Protein AF-A0A427UPW1-F1 (afdb_monomer_lite)

Radius of gyration: 18.11 Å; chains: 1; bounding box: 63×24×49 Å

pLDDT: mean 88.41, std 12.78, range [40.38, 98.31]

Foldseek 3Di:
DDPPPPDDDDVVCVAPLNPQDDDPPDALVNLQVLLVVLVVVLVVLVVVLQVCADVSPRRNDPPVVSVVSVSSSVSSVSSSVRSVCRNPVPPPD

Sequence (93 aa):
MSNQIKKTYNPSLGYTSAFFAPHAEANHLNAQDVAYELVASAKDISIATFQCFDGGNKLVIKAEIVANLIAEIQTKLEMIERILPLAFESEEA

Organism: Acinetobacter johnsonii (NCBI:txid40214)

Structure (mmCIF, N/CA/C/O backbone):
data_AF-A0A427UPW1-F1
#
_entry.id   AF-A0A427UPW1-F1
#
loop_
_atom_site.group_PDB
_atom_site.id
_atom_site.type_symbol
_atom_site.label_atom_id
_atom_site.label_alt_id
_atom_site.label_comp_id
_atom_site.label_asym_id
_atom_site.label_entity_id
_atom_site.label_seq_id
_atom_site.pdbx_PDB_ins_code
_atom_site.Cartn_x
_atom_site.Cartn_y
_atom_site.Cartn_z
_atom_site.occupancy
_atom_site.B_iso_or_equiv
_atom_site.auth_seq_id
_atom_site.auth_comp_id
_atom_site.auth_asym_id
_atom_site.auth_atom_id
_atom_site.pdbx_PDB_model_num
ATOM 1 N N . MET A 1 1 ? 39.872 9.811 8.046 1.00 45.38 1 MET A N 1
ATOM 2 C CA . MET 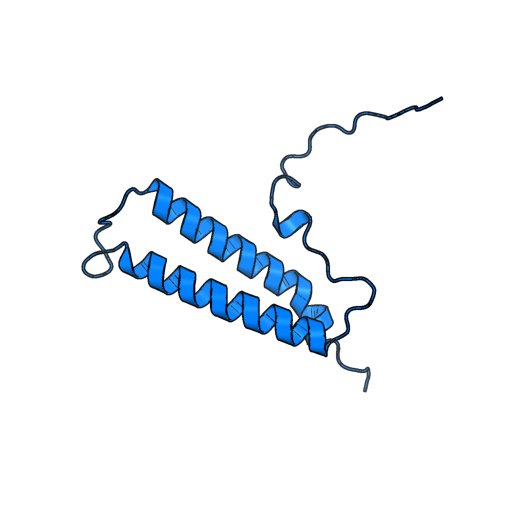A 1 1 ? 39.038 10.936 8.522 1.00 45.38 1 MET A CA 1
ATOM 3 C C . MET A 1 1 ? 37.618 10.694 8.052 1.00 45.38 1 MET A C 1
ATOM 5 O O . MET A 1 1 ? 37.390 10.744 6.854 1.00 45.38 1 MET A O 1
ATOM 9 N N . SER A 1 2 ? 36.689 10.375 8.953 1.00 49.22 2 SER A N 1
ATOM 10 C CA . SER A 1 2 ? 35.268 10.321 8.600 1.00 49.22 2 SER A CA 1
ATOM 11 C C . SER A 1 2 ? 34.609 11.580 9.148 1.00 49.22 2 SER A C 1
ATOM 13 O O . SER A 1 2 ? 34.213 11.625 10.309 1.00 49.22 2 SER A O 1
ATOM 15 N N . ASN A 1 3 ? 34.543 12.628 8.324 1.00 53.41 3 ASN A N 1
ATOM 16 C CA . ASN A 1 3 ? 33.643 13.752 8.569 1.00 53.41 3 ASN A CA 1
ATOM 17 C C . ASN A 1 3 ? 32.228 13.286 8.216 1.00 53.41 3 ASN A C 1
ATOM 19 O O . ASN A 1 3 ? 31.664 13.677 7.196 1.00 53.41 3 ASN A O 1
ATOM 23 N N . GLN A 1 4 ? 31.652 12.414 9.044 1.00 61.09 4 GLN A N 1
ATOM 24 C CA . GLN A 1 4 ? 30.209 12.225 9.030 1.00 61.09 4 GLN A CA 1
ATOM 25 C C . GLN A 1 4 ? 29.593 13.490 9.618 1.00 61.09 4 GLN A C 1
ATOM 27 O O . GLN A 1 4 ? 29.396 13.611 10.826 1.00 61.09 4 GLN A O 1
ATOM 32 N N . ILE A 1 5 ? 29.316 14.457 8.744 1.00 70.75 5 ILE A N 1
ATOM 33 C CA . ILE A 1 5 ? 28.382 15.536 9.043 1.00 70.75 5 ILE A CA 1
ATOM 34 C C . ILE A 1 5 ? 27.073 14.837 9.408 1.00 70.75 5 ILE A C 1
ATOM 36 O O . ILE A 1 5 ? 26.404 14.268 8.542 1.00 70.75 5 IL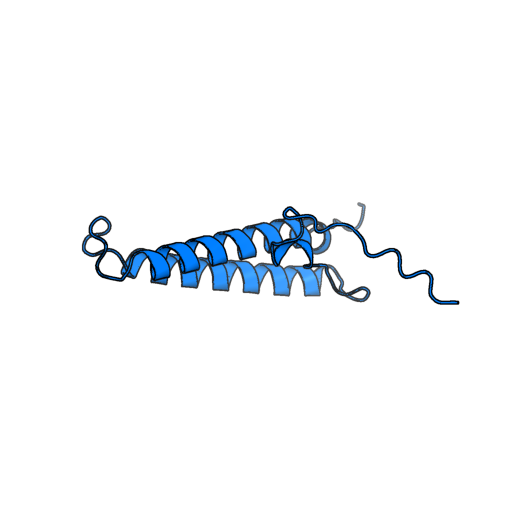E A O 1
ATOM 40 N N . LYS A 1 6 ? 26.735 14.810 10.701 1.00 77.56 6 LYS A N 1
ATOM 41 C CA . LYS A 1 6 ? 25.428 14.336 11.152 1.00 77.56 6 LYS A CA 1
ATOM 42 C C . LYS A 1 6 ? 24.398 15.281 10.545 1.00 77.56 6 LYS A C 1
ATOM 44 O O . LYS A 1 6 ? 24.284 16.425 10.976 1.00 77.56 6 LYS A O 1
ATOM 49 N N . LYS A 1 7 ? 23.716 14.825 9.492 1.00 82.56 7 LYS A N 1
ATOM 50 C CA . LYS A 1 7 ? 22.617 15.572 8.878 1.00 82.56 7 LYS A CA 1
ATOM 51 C C . LYS A 1 7 ? 21.556 15.829 9.951 1.00 82.56 7 LYS A C 1
ATOM 53 O O . LYS A 1 7 ? 21.249 14.933 10.737 1.00 82.56 7 LYS A O 1
ATOM 58 N N . THR A 1 8 ? 21.017 17.044 9.989 1.00 90.25 8 THR A N 1
ATOM 59 C CA . THR A 1 8 ? 19.903 17.391 10.878 1.00 90.25 8 THR A CA 1
ATOM 60 C C . THR A 1 8 ? 18.697 16.509 10.560 1.00 90.25 8 THR A C 1
ATOM 62 O O . THR A 1 8 ? 18.433 16.225 9.390 1.00 90.25 8 THR A O 1
ATOM 65 N N . TYR A 1 9 ? 17.973 16.071 11.593 1.00 87.12 9 TYR A N 1
ATOM 66 C CA . TYR A 1 9 ? 16.727 15.327 11.420 1.00 87.12 9 TYR A CA 1
ATOM 67 C C . TYR A 1 9 ? 15.738 16.136 10.573 1.00 87.12 9 TYR A C 1
ATOM 69 O O . TYR A 1 9 ? 15.476 17.301 10.875 1.00 87.12 9 TYR A O 1
ATOM 77 N N . ASN A 1 10 ? 15.195 15.511 9.527 1.00 86.62 10 ASN A N 1
ATOM 78 C CA . ASN A 1 10 ? 14.139 16.084 8.705 1.00 86.62 10 ASN A CA 1
ATOM 79 C C . ASN A 1 10 ? 12.852 15.253 8.877 1.00 86.62 10 ASN A C 1
ATOM 81 O O . ASN A 1 10 ? 12.776 14.158 8.315 1.00 86.62 10 ASN A O 1
ATOM 85 N N . PRO A 1 11 ? 11.837 15.764 9.599 1.00 82.81 11 PRO A N 1
ATOM 86 C CA . PRO A 1 11 ? 10.563 15.074 9.790 1.00 82.81 11 PRO A CA 1
ATOM 87 C C . PRO A 1 11 ? 9.834 14.735 8.484 1.00 82.81 11 PRO A C 1
ATOM 89 O O . PRO A 1 11 ? 9.082 13.767 8.453 1.00 82.81 11 PRO A O 1
ATOM 92 N N . SER A 1 12 ? 10.070 15.477 7.393 1.00 80.00 12 SER A N 1
ATOM 93 C CA . SER A 1 12 ? 9.443 15.184 6.096 1.00 80.00 12 SER A CA 1
ATOM 94 C C . SER A 1 12 ? 9.950 13.882 5.465 1.00 80.00 12 SER A C 1
ATOM 96 O O . SER A 1 12 ? 9.335 13.374 4.535 1.00 80.00 12 SER A O 1
ATOM 98 N N . LEU A 1 13 ? 11.071 13.344 5.960 1.00 82.31 13 LEU A N 1
ATOM 99 C CA . LEU A 1 13 ? 11.603 12.030 5.598 1.00 82.31 13 LEU A CA 1
ATOM 100 C C . LEU A 1 13 ? 11.195 10.951 6.613 1.00 82.31 13 LEU A C 1
ATOM 102 O O . LEU A 1 13 ? 11.768 9.873 6.605 1.00 82.31 13 LEU A O 1
ATOM 106 N N . GLY A 1 14 ? 10.256 11.227 7.522 1.00 81.44 14 GLY A N 1
ATOM 107 C CA . GLY A 1 14 ? 9.798 10.261 8.525 1.00 81.44 14 GLY A CA 1
ATOM 108 C C . GLY A 1 14 ? 8.826 9.205 7.990 1.00 81.44 14 GLY A C 1
ATOM 109 O O . GLY A 1 14 ? 8.534 8.245 8.696 1.00 81.44 14 GLY A O 1
ATOM 110 N N . TYR A 1 15 ? 8.325 9.372 6.764 1.00 83.56 15 TYR A N 1
ATOM 111 C CA . TYR A 1 15 ? 7.342 8.476 6.158 1.00 83.56 15 TYR A CA 1
ATOM 112 C C . TYR A 1 15 ? 8.022 7.352 5.379 1.00 83.56 15 TYR A C 1
ATOM 114 O O . TYR A 1 15 ? 8.979 7.582 4.642 1.00 83.56 15 TYR A O 1
ATOM 122 N N . THR A 1 16 ? 7.509 6.130 5.503 1.00 85.75 16 THR A N 1
ATOM 123 C CA . THR A 1 16 ? 8.002 4.948 4.775 1.00 85.75 16 THR A CA 1
ATOM 124 C C . THR A 1 16 ? 7.957 5.145 3.266 1.00 85.75 16 THR A C 1
ATOM 126 O O . THR A 1 16 ? 8.913 4.784 2.579 1.00 85.75 16 THR A O 1
ATOM 129 N N . SER A 1 17 ? 6.909 5.797 2.754 1.00 86.50 17 SER A N 1
ATOM 130 C CA . SER A 1 17 ? 6.793 6.156 1.340 1.00 86.50 17 SER A CA 1
ATOM 131 C C . SER A 1 17 ? 7.995 6.966 0.853 1.00 86.50 17 SER A C 1
ATOM 133 O O . SER A 1 17 ? 8.425 6.751 -0.273 1.00 86.50 17 SER A O 1
ATOM 135 N N . ALA A 1 18 ? 8.620 7.804 1.698 1.00 87.69 18 ALA A N 1
ATOM 136 C CA . ALA A 1 18 ? 9.794 8.606 1.347 1.00 87.69 18 ALA A CA 1
ATOM 137 C C . ALA A 1 18 ? 10.992 7.766 0.881 1.00 87.69 18 ALA A C 1
ATOM 139 O O . ALA A 1 18 ? 11.754 8.231 0.032 1.00 87.69 18 ALA A O 1
ATOM 140 N N . PHE A 1 19 ? 11.110 6.534 1.377 1.00 89.25 19 PHE A N 1
ATOM 141 C CA . PHE A 1 19 ? 12.177 5.589 1.043 1.00 89.25 19 PHE A CA 1
ATOM 142 C C . PHE A 1 19 ? 11.755 4.525 0.029 1.00 89.25 19 PHE A C 1
ATOM 144 O O . PHE A 1 19 ? 12.559 3.661 -0.316 1.00 89.25 19 PHE A O 1
ATOM 151 N N . PHE A 1 20 ? 10.518 4.57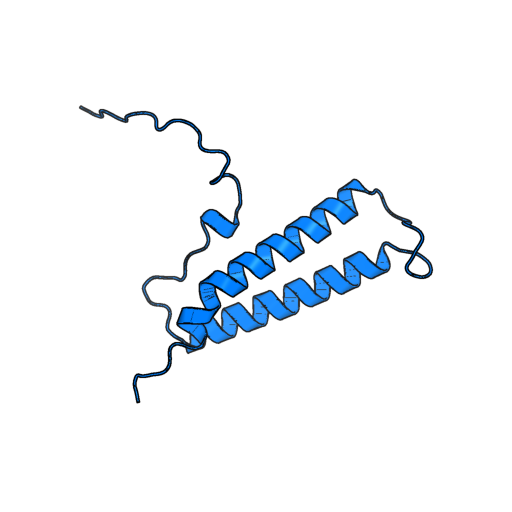8 -0.463 1.00 91.62 20 PHE A N 1
ATOM 152 C CA . PHE A 1 20 ? 10.079 3.712 -1.541 1.00 91.62 20 PHE A CA 1
ATOM 153 C C . PHE A 1 20 ? 10.632 4.216 -2.876 1.00 91.62 20 PHE A C 1
ATOM 155 O O . PHE A 1 20 ? 10.360 5.351 -3.286 1.00 91.62 20 PHE A O 1
ATOM 162 N N . ALA A 1 21 ? 11.404 3.356 -3.535 1.00 91.38 21 ALA A N 1
ATOM 163 C CA . ALA A 1 21 ? 11.936 3.550 -4.874 1.00 91.38 21 ALA A CA 1
ATOM 164 C C . ALA A 1 21 ? 11.900 2.208 -5.626 1.00 91.38 21 ALA A C 1
ATOM 166 O O . ALA A 1 21 ? 12.144 1.168 -5.003 1.00 91.38 21 ALA A O 1
ATOM 167 N N . PRO A 1 22 ? 11.616 2.206 -6.940 1.00 89.25 22 PRO A N 1
ATOM 168 C CA . PRO A 1 22 ? 11.723 1.000 -7.753 1.00 89.25 22 PRO A CA 1
ATOM 169 C C . PRO A 1 22 ? 13.152 0.442 -7.725 1.00 89.25 22 PRO A C 1
ATOM 171 O O . PRO A 1 22 ? 14.124 1.188 -7.577 1.00 89.25 22 PRO A O 1
ATOM 174 N N . HIS A 1 23 ? 13.290 -0.874 -7.885 1.00 93.19 23 HIS A N 1
ATOM 175 C CA . HIS A 1 23 ? 14.607 -1.487 -8.043 1.00 93.19 23 HIS A CA 1
ATOM 176 C C . HIS A 1 23 ? 15.272 -0.988 -9.336 1.00 93.19 23 HIS A C 1
ATOM 178 O O . HIS A 1 23 ? 14.590 -0.797 -10.338 1.00 93.19 23 HIS A O 1
ATOM 184 N N . ALA A 1 24 ? 16.598 -0.826 -9.339 1.00 92.81 24 ALA A N 1
ATOM 185 C CA . ALA A 1 24 ? 17.329 -0.274 -10.487 1.00 92.81 24 ALA A CA 1
ATOM 186 C C . ALA A 1 24 ? 17.192 -1.108 -11.778 1.00 92.81 24 ALA A C 1
ATOM 188 O O . ALA A 1 24 ? 17.358 -0.582 -12.871 1.00 92.81 24 ALA A O 1
ATOM 189 N N . GLU A 1 25 ? 16.894 -2.400 -11.641 1.00 93.62 25 GLU A N 1
ATOM 190 C CA . GLU A 1 25 ? 16.683 -3.341 -12.754 1.00 93.62 25 GLU A CA 1
ATOM 191 C C . GLU A 1 25 ? 15.195 -3.602 -13.057 1.00 93.62 25 GLU A C 1
ATOM 193 O O . GLU A 1 25 ? 14.881 -4.437 -13.901 1.00 93.62 25 GLU A O 1
ATOM 198 N N . ALA A 1 26 ? 14.269 -2.945 -12.347 1.00 93.62 26 ALA A N 1
ATOM 199 C CA . ALA A 1 26 ? 12.840 -3.128 -12.579 1.00 93.62 26 ALA A CA 1
ATOM 200 C C . ALA A 1 26 ? 12.420 -2.496 -13.911 1.00 93.62 26 ALA A C 1
ATOM 202 O O . ALA A 1 26 ? 12.822 -1.379 -14.232 1.00 93.62 26 ALA A O 1
ATOM 203 N N . ASN A 1 27 ? 11.564 -3.194 -14.654 1.00 94.06 27 ASN A N 1
ATOM 204 C CA . ASN A 1 27 ? 10.927 -2.674 -15.861 1.00 94.06 27 ASN A CA 1
ATOM 205 C C . ASN A 1 27 ? 9.437 -2.367 -15.627 1.00 94.06 27 ASN A C 1
ATOM 207 O O . ASN A 1 27 ? 8.902 -2.577 -14.532 1.00 94.06 27 ASN A O 1
ATOM 211 N N . HIS A 1 28 ? 8.757 -1.899 -16.676 1.00 95.19 28 HIS A N 1
ATOM 212 C CA . HIS A 1 28 ? 7.343 -1.539 -16.605 1.00 95.19 28 HIS A CA 1
ATOM 213 C C . HIS A 1 28 ? 6.436 -2.710 -16.184 1.00 95.19 28 HIS A C 1
ATOM 215 O O . HIS A 1 28 ? 5.476 -2.490 -15.452 1.00 95.19 28 HIS A O 1
ATOM 221 N N . LEU A 1 29 ? 6.750 -3.959 -16.561 1.00 96.00 29 LEU A N 1
ATOM 222 C CA . LEU A 1 29 ? 5.977 -5.138 -16.144 1.00 96.00 29 LEU A CA 1
ATOM 223 C C . LEU A 1 29 ? 6.106 -5.371 -14.638 1.00 96.00 29 LEU A C 1
ATOM 225 O O . LEU A 1 29 ? 5.103 -5.541 -13.952 1.00 96.00 29 LEU A O 1
ATOM 229 N N . ASN A 1 30 ? 7.325 -5.291 -14.096 1.00 95.94 30 ASN A N 1
ATOM 230 C CA . ASN A 1 30 ? 7.529 -5.398 -12.649 1.00 95.94 30 ASN A CA 1
ATOM 231 C C . ASN A 1 30 ? 6.794 -4.280 -11.899 1.00 95.94 30 ASN A C 1
ATOM 233 O O . ASN A 1 30 ? 6.211 -4.510 -10.842 1.00 95.94 30 ASN A O 1
ATOM 237 N N . ALA A 1 31 ? 6.822 -3.065 -12.443 1.00 95.75 31 ALA A N 1
ATOM 238 C CA . ALA A 1 31 ? 6.126 -1.922 -11.874 1.00 95.75 31 ALA A CA 1
ATOM 239 C C . ALA A 1 31 ? 4.597 -2.088 -11.911 1.00 95.75 31 ALA A C 1
ATOM 241 O O . ALA A 1 31 ? 3.934 -1.728 -10.939 1.00 95.75 31 ALA A O 1
ATOM 242 N N . GLN A 1 32 ? 4.042 -2.676 -12.975 1.00 96.50 32 GLN A N 1
ATOM 243 C CA . GLN A 1 32 ? 2.621 -3.025 -13.072 1.00 96.50 32 GLN A CA 1
ATOM 244 C C . GLN A 1 32 ? 2.219 -4.084 -12.041 1.00 96.50 32 GLN A C 1
ATOM 246 O O . GLN A 1 32 ? 1.212 -3.894 -11.359 1.00 96.50 32 GLN A O 1
ATOM 251 N N . ASP A 1 33 ? 3.020 -5.139 -11.867 1.00 97.38 33 ASP A N 1
ATOM 252 C CA . ASP A 1 33 ? 2.781 -6.166 -10.844 1.00 97.38 33 ASP A CA 1
ATOM 253 C C . ASP A 1 33 ? 2.781 -5.549 -9.437 1.00 97.38 33 ASP A C 1
ATOM 255 O O . ASP A 1 33 ? 1.865 -5.764 -8.643 1.00 97.38 33 ASP A O 1
ATOM 259 N N . VAL A 1 34 ? 3.772 -4.703 -9.136 1.00 96.62 34 VAL A N 1
ATOM 260 C CA . VAL A 1 34 ? 3.850 -3.999 -7.848 1.00 96.62 34 VAL A CA 1
ATOM 261 C C . VAL A 1 34 ? 2.665 -3.048 -7.657 1.00 96.62 34 VAL A C 1
ATOM 263 O O . VAL A 1 34 ? 2.087 -3.005 -6.572 1.00 96.62 34 VAL A O 1
ATOM 266 N N . ALA A 1 35 ? 2.272 -2.295 -8.688 1.00 96.44 35 ALA A N 1
ATOM 267 C C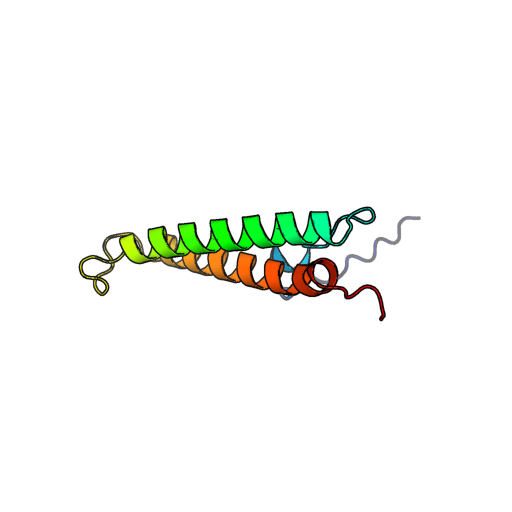A . ALA A 1 35 ? 1.114 -1.407 -8.623 1.00 96.44 35 ALA A CA 1
ATOM 268 C C . ALA A 1 35 ? -0.182 -2.189 -8.360 1.00 96.44 35 ALA A C 1
ATOM 270 O O . ALA A 1 35 ? -0.992 -1.771 -7.530 1.00 96.44 35 ALA A O 1
ATOM 271 N N . TYR A 1 36 ? -0.356 -3.337 -9.020 1.00 97.62 36 TYR A N 1
ATOM 272 C CA . TYR A 1 36 ? -1.488 -4.232 -8.802 1.00 97.62 36 TYR A CA 1
ATOM 273 C C . TYR A 1 36 ? -1.552 -4.712 -7.347 1.00 97.62 36 TYR A C 1
ATOM 275 O O . TYR A 1 36 ? -2.586 -4.550 -6.696 1.00 97.62 36 TYR A O 1
ATOM 283 N N . GLU A 1 37 ? -0.442 -5.221 -6.812 1.00 98.00 37 GLU A N 1
ATOM 284 C CA . GLU A 1 37 ? -0.359 -5.703 -5.428 1.00 98.00 37 GLU A CA 1
ATOM 285 C C . GLU A 1 37 ? -0.634 -4.588 -4.407 1.00 98.00 37 GLU A C 1
ATOM 287 O O . GLU A 1 37 ? -1.369 -4.784 -3.435 1.00 98.00 37 GLU A O 1
ATOM 292 N N . LEU A 1 38 ? -0.107 -3.380 -4.639 1.00 97.56 38 LEU A N 1
ATOM 293 C CA . LEU A 1 38 ? -0.369 -2.230 -3.773 1.00 97.56 38 LEU A CA 1
ATOM 294 C C . LEU A 1 38 ? -1.851 -1.835 -3.779 1.00 97.56 38 LEU A C 1
ATOM 296 O O . LEU A 1 38 ? -2.407 -1.570 -2.711 1.00 97.56 38 LEU A O 1
ATOM 300 N N . VAL A 1 39 ? -2.504 -1.824 -4.948 1.00 98.00 39 VAL A N 1
ATOM 301 C CA . VAL A 1 39 ? -3.941 -1.523 -5.068 1.00 98.00 39 VAL A CA 1
ATOM 302 C C . VAL A 1 39 ? -4.782 -2.603 -4.393 1.00 98.00 39 VAL A C 1
ATOM 304 O O . VAL A 1 39 ? -5.697 -2.275 -3.635 1.00 98.00 39 VAL A O 1
ATOM 307 N N . ALA A 1 40 ? -4.474 -3.879 -4.633 1.00 98.31 40 ALA A N 1
ATOM 308 C CA . ALA A 1 40 ? -5.171 -5.001 -4.011 1.00 98.31 40 ALA A CA 1
ATOM 309 C C . ALA A 1 40 ? -5.075 -4.922 -2.480 1.00 98.31 40 ALA A C 1
ATOM 311 O O . ALA A 1 40 ? -6.091 -4.940 -1.786 1.00 98.31 40 ALA A O 1
ATOM 312 N N . SER A 1 41 ? -3.869 -4.701 -1.956 1.00 97.88 41 SER A N 1
ATOM 313 C CA . SER A 1 41 ? -3.646 -4.563 -0.520 1.00 97.88 41 SER A CA 1
ATOM 314 C C . SER A 1 41 ? -4.336 -3.325 0.073 1.00 97.88 41 SER A C 1
ATOM 316 O O . SER A 1 41 ? -4.978 -3.420 1.119 1.00 97.88 41 SER A O 1
ATOM 318 N N . ALA A 1 42 ? -4.277 -2.166 -0.594 1.00 97.94 42 ALA A N 1
ATOM 319 C CA . ALA A 1 42 ? -4.969 -0.955 -0.142 1.00 97.94 42 ALA A CA 1
ATOM 320 C C . ALA A 1 42 ? -6.497 -1.144 -0.101 1.00 97.94 42 ALA A C 1
ATOM 322 O O . ALA A 1 42 ? -7.162 -0.684 0.834 1.00 97.94 42 ALA A O 1
ATOM 323 N N . LYS A 1 43 ? -7.058 -1.864 -1.081 1.00 98.06 43 LYS A N 1
ATOM 324 C CA . LYS A 1 43 ? -8.475 -2.239 -1.108 1.00 98.06 43 LYS A CA 1
ATOM 325 C C . LYS A 1 43 ? -8.833 -3.134 0.078 1.00 98.06 43 LYS A C 1
ATOM 327 O O . LYS A 1 43 ? -9.823 -2.859 0.755 1.00 98.06 43 LYS A O 1
ATOM 332 N N . ASP A 1 44 ? -8.040 -4.162 0.356 1.00 98.06 44 ASP A N 1
ATOM 333 C CA . ASP A 1 44 ? -8.303 -5.0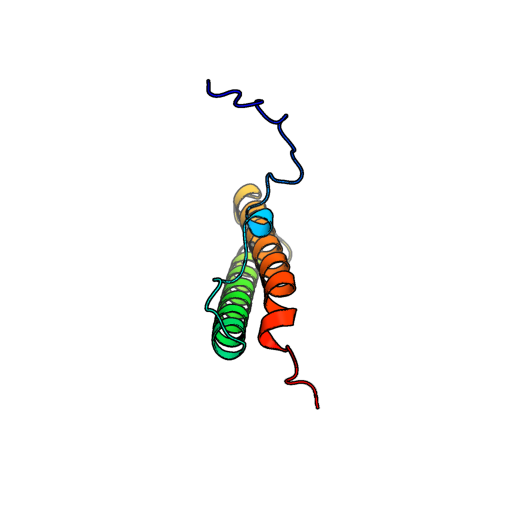86 1.463 1.00 98.06 44 ASP A CA 1
ATOM 334 C C . ASP A 1 44 ? -8.264 -4.368 2.818 1.00 98.06 44 ASP A C 1
ATOM 336 O O . ASP A 1 44 ? -9.161 -4.541 3.647 1.00 98.06 44 ASP A O 1
ATOM 340 N N . ILE A 1 45 ? -7.291 -3.473 3.016 1.00 97.00 45 ILE A N 1
ATOM 341 C CA . ILE A 1 45 ? -7.214 -2.641 4.224 1.00 97.00 45 ILE A CA 1
ATOM 342 C C . ILE A 1 45 ? -8.409 -1.687 4.306 1.00 97.00 45 ILE A C 1
ATOM 344 O O . ILE A 1 45 ? -8.950 -1.484 5.392 1.00 97.00 45 ILE A O 1
ATOM 348 N N . SER A 1 46 ? -8.877 -1.136 3.183 1.00 95.94 46 SER A N 1
ATOM 349 C CA . SER A 1 46 ? -10.075 -0.286 3.156 1.00 95.94 46 SER A CA 1
ATOM 350 C C . SER A 1 46 ? -11.327 -1.056 3.585 1.00 95.94 46 SER A C 1
ATOM 352 O O . SER A 1 46 ? -12.132 -0.540 4.360 1.00 95.94 46 SER A O 1
ATOM 354 N N . ILE A 1 47 ? -11.469 -2.314 3.154 1.00 95.06 47 ILE A N 1
ATOM 355 C CA . ILE A 1 47 ? -12.565 -3.194 3.583 1.00 95.06 47 ILE A CA 1
ATOM 356 C C . ILE A 1 47 ? -12.462 -3.481 5.085 1.00 95.06 47 ILE A C 1
ATOM 358 O O . ILE A 1 47 ? -13.451 -3.326 5.803 1.00 95.06 47 ILE A O 1
ATOM 362 N N . ALA A 1 48 ? -11.276 -3.842 5.578 1.00 93.81 48 ALA A N 1
ATOM 363 C CA . ALA A 1 48 ? -11.053 -4.083 7.004 1.00 93.81 48 ALA A CA 1
ATOM 364 C C . ALA A 1 48 ? -11.330 -2.825 7.849 1.00 93.81 48 ALA A C 1
ATOM 366 O O . ALA A 1 48 ? -11.947 -2.895 8.912 1.00 93.81 48 ALA A O 1
ATOM 367 N N . THR A 1 49 ? -10.937 -1.655 7.344 1.00 94.00 49 THR A N 1
ATOM 368 C CA . THR A 1 49 ? -11.208 -0.354 7.966 1.00 94.00 49 THR A CA 1
ATOM 369 C C . THR A 1 49 ? -12.708 -0.098 8.038 1.00 94.00 49 THR A C 1
ATOM 371 O O . THR A 1 49 ? -13.210 0.266 9.096 1.00 94.00 49 THR A O 1
ATOM 374 N N . PHE A 1 50 ? -13.446 -0.346 6.953 1.00 91.88 50 PHE A N 1
ATOM 375 C CA . PHE A 1 50 ? -14.901 -0.206 6.927 1.00 91.88 50 PHE A CA 1
ATOM 376 C C . PHE A 1 50 ? -15.593 -1.145 7.925 1.00 91.88 50 PHE A C 1
ATOM 378 O O . PHE A 1 50 ? -16.499 -0.726 8.638 1.00 91.88 50 PHE A O 1
ATOM 385 N N . GLN A 1 51 ? -15.119 -2.386 8.053 1.00 91.69 51 GLN A N 1
ATOM 386 C CA . GLN A 1 51 ? -15.635 -3.357 9.026 1.00 91.69 51 GLN A CA 1
ATOM 387 C C . GLN A 1 51 ? -15.384 -2.962 10.489 1.00 91.69 51 GLN A C 1
ATOM 389 O O . GLN A 1 51 ? -16.033 -3.498 11.385 1.00 91.69 51 GLN A O 1
ATOM 394 N N . CYS A 1 52 ? -14.494 -2.001 10.757 1.00 92.19 52 CYS A N 1
ATOM 395 C CA . CYS A 1 52 ? -14.341 -1.427 12.095 1.00 92.19 52 CYS A CA 1
ATOM 396 C C . CYS A 1 52 ? -15.518 -0.515 12.495 1.00 92.19 52 CYS A C 1
ATOM 398 O O . CYS A 1 52 ? -15.559 -0.063 13.644 1.00 92.19 52 CYS A O 1
ATOM 400 N N . PHE A 1 53 ? -16.460 -0.239 11.583 1.00 92.50 53 PHE A N 1
ATOM 401 C CA . PHE A 1 53 ? -17.657 0.561 11.823 1.00 92.50 53 PHE A CA 1
ATOM 402 C C . PHE A 1 53 ? -18.923 -0.299 11.735 1.00 92.50 53 PHE A C 1
ATOM 404 O O . PHE A 1 53 ? -19.300 -0.783 10.669 1.00 92.50 53 PHE A O 1
ATOM 411 N N . ASP A 1 54 ? -19.634 -0.434 12.850 1.00 90.06 54 ASP A N 1
ATOM 412 C CA . ASP A 1 54 ? -20.974 -1.015 12.879 1.00 90.06 54 ASP A CA 1
ATOM 413 C C . ASP A 1 54 ? -21.973 -0.070 12.201 1.00 90.06 54 ASP A C 1
ATOM 415 O O . ASP A 1 54 ? -21.935 1.151 12.398 1.00 90.06 54 ASP A O 1
ATOM 419 N N . GLY A 1 55 ? -22.810 -0.626 11.324 1.00 83.62 55 GLY A N 1
ATOM 420 C CA . GLY A 1 55 ? -23.720 0.140 10.468 1.00 83.62 55 GLY A CA 1
ATOM 421 C C . GLY A 1 55 ? -23.040 1.193 9.577 1.00 83.62 55 GLY A C 1
ATOM 422 O O . GLY A 1 55 ? -23.722 2.081 9.069 1.00 83.62 55 GLY A O 1
ATOM 423 N N . GLY A 1 56 ? -21.711 1.138 9.411 1.00 78.38 56 GLY A N 1
ATOM 424 C CA . GLY A 1 56 ? -20.928 2.105 8.636 1.00 78.38 56 GLY A CA 1
ATOM 425 C C . GLY A 1 56 ? -20.723 3.475 9.297 1.00 78.38 56 GLY A C 1
ATOM 426 O O . GLY A 1 56 ? -20.144 4.358 8.672 1.00 78.38 56 GLY A O 1
ATOM 427 N N . ASN A 1 57 ? -21.179 3.686 10.538 1.00 83.12 57 ASN A N 1
ATOM 428 C CA . ASN A 1 57 ? -21.075 4.990 11.209 1.00 83.12 57 ASN A CA 1
ATOM 429 C C . ASN A 1 57 ? -20.648 4.928 12.683 1.00 83.12 57 ASN A C 1
ATOM 431 O O . ASN A 1 57 ? -20.261 5.955 13.244 1.00 83.12 57 ASN A O 1
ATOM 435 N N . LYS A 1 58 ? -20.679 3.752 13.319 1.00 90.62 58 LYS A N 1
ATOM 436 C CA . LYS A 1 58 ? -20.308 3.591 14.723 1.00 90.62 58 LYS A CA 1
ATOM 437 C C . LYS A 1 58 ? -19.018 2.800 14.842 1.00 90.62 58 LYS A C 1
ATOM 439 O O . LYS A 1 58 ? -19.001 1.596 14.627 1.00 90.62 58 LYS A O 1
ATOM 444 N N . LEU A 1 59 ? -17.942 3.465 15.244 1.00 90.81 59 LEU A N 1
ATOM 445 C CA . LEU A 1 59 ? -16.673 2.799 15.510 1.00 90.81 59 LEU A CA 1
ATOM 446 C C . LEU A 1 59 ? -16.837 1.745 16.627 1.00 90.81 59 LEU A C 1
ATOM 448 O O . LEU A 1 59 ? -17.266 2.080 17.733 1.00 90.81 59 LEU A O 1
ATOM 452 N N . VAL A 1 60 ? -16.484 0.488 16.341 1.00 92.25 60 VAL A N 1
ATOM 453 C CA . VAL A 1 60 ? -16.584 -0.644 17.290 1.00 92.25 60 VAL A CA 1
ATOM 454 C C . VAL A 1 60 ? -15.236 -1.184 17.775 1.00 92.25 60 VAL A C 1
ATOM 456 O O . VAL A 1 60 ? -15.196 -2.046 18.649 1.00 92.25 60 VAL A O 1
ATOM 459 N N . ILE A 1 61 ? -14.128 -0.650 17.259 1.00 91.56 61 ILE A N 1
ATOM 460 C CA . ILE A 1 61 ? -12.750 -0.992 17.647 1.00 91.56 61 ILE A CA 1
ATOM 461 C C . ILE A 1 61 ? -12.044 0.256 18.210 1.00 91.56 61 ILE A C 1
ATOM 463 O O . ILE A 1 61 ? -12.541 1.375 18.102 1.00 91.56 61 ILE A O 1
ATOM 467 N N . LYS A 1 62 ? -10.876 0.096 18.843 1.00 93.06 62 LYS A N 1
ATOM 468 C CA . LYS A 1 62 ? -10.052 1.228 19.302 1.00 93.06 62 LYS A CA 1
ATOM 469 C C . LYS A 1 62 ? -9.710 2.164 18.134 1.00 93.06 62 LYS A C 1
ATOM 471 O O . LYS A 1 62 ? -9.189 1.712 17.118 1.00 93.06 62 LYS A O 1
ATOM 476 N N . ALA A 1 63 ? -9.922 3.467 18.325 1.00 90.94 63 ALA A N 1
ATOM 477 C CA . ALA A 1 63 ? -9.686 4.487 17.298 1.00 90.94 63 ALA A CA 1
ATOM 478 C C . ALA A 1 63 ? -8.247 4.498 16.758 1.00 90.94 63 ALA A C 1
ATOM 480 O O . ALA A 1 63 ? -8.046 4.708 15.569 1.00 90.94 63 ALA A O 1
ATOM 481 N N . GLU A 1 64 ? -7.260 4.208 17.607 1.00 93.62 64 GLU A N 1
ATOM 482 C CA . GLU A 1 64 ? -5.848 4.116 17.214 1.00 93.62 64 GLU A CA 1
ATOM 483 C C . GLU A 1 64 ? -5.597 3.037 16.149 1.00 93.62 64 GLU A C 1
ATOM 485 O O . GLU A 1 64 ? -4.817 3.250 15.226 1.00 93.62 64 GLU A O 1
ATOM 490 N N . ILE A 1 65 ? -6.302 1.902 16.222 1.00 92.12 65 ILE A N 1
ATOM 491 C CA . ILE A 1 65 ? -6.176 0.835 15.221 1.00 92.12 65 ILE A CA 1
ATOM 492 C C . ILE A 1 65 ? -6.678 1.343 13.870 1.00 92.12 65 ILE A C 1
ATOM 494 O O . ILE A 1 65 ? -5.996 1.186 12.864 1.00 92.12 65 ILE A O 1
ATOM 498 N N . VAL A 1 66 ? -7.836 2.004 13.851 1.00 93.06 66 VAL A N 1
ATOM 499 C CA . VAL A 1 66 ? -8.408 2.565 12.619 1.00 93.06 66 VAL A CA 1
ATOM 500 C C . VAL A 1 66 ? -7.528 3.676 12.049 1.00 93.06 66 VAL A C 1
ATOM 502 O O . VAL A 1 66 ? -7.309 3.707 10.843 1.00 93.06 66 VAL A O 1
ATOM 505 N N . ALA A 1 67 ? -6.964 4.539 12.896 1.00 93.12 67 ALA A N 1
ATOM 506 C CA . ALA A 1 67 ? -6.011 5.558 12.463 1.00 93.12 67 ALA A CA 1
ATOM 507 C C . ALA A 1 67 ? -4.773 4.937 11.792 1.00 93.12 67 ALA A C 1
ATOM 509 O O . ALA A 1 67 ? -4.356 5.407 10.735 1.00 93.12 67 ALA A O 1
ATOM 510 N N . ASN A 1 68 ? -4.236 3.846 12.349 1.00 93.69 68 ASN A N 1
ATOM 511 C CA . ASN A 1 68 ? -3.111 3.123 11.753 1.00 93.69 68 ASN A CA 1
ATOM 512 C C . ASN A 1 68 ? -3.481 2.474 10.411 1.00 93.69 68 ASN A C 1
ATOM 514 O O . ASN A 1 68 ? -2.691 2.534 9.474 1.00 93.69 68 ASN A O 1
ATOM 518 N N . LEU A 1 69 ? -4.682 1.898 10.282 1.00 95.31 69 LEU A N 1
ATOM 519 C CA . LEU A 1 69 ? -5.152 1.337 9.008 1.00 95.31 69 LEU A CA 1
ATOM 520 C C . LEU A 1 69 ? -5.305 2.423 7.931 1.00 95.31 69 LEU A C 1
ATOM 522 O O . LEU A 1 69 ? -4.897 2.218 6.791 1.00 95.31 69 LEU A O 1
ATOM 526 N N . ILE A 1 70 ? -5.831 3.598 8.293 1.00 94.56 70 ILE A N 1
ATOM 527 C CA . ILE A 1 70 ? -5.936 4.748 7.382 1.00 94.56 70 ILE A CA 1
ATOM 528 C C . ILE A 1 70 ? -4.545 5.237 6.957 1.00 94.56 70 ILE A C 1
ATOM 530 O O . ILE A 1 70 ? -4.322 5.486 5.773 1.00 94.56 70 ILE A O 1
ATOM 534 N N . ALA A 1 71 ? -3.598 5.337 7.895 1.00 94.31 71 ALA A N 1
ATOM 535 C CA . ALA A 1 71 ? -2.220 5.725 7.591 1.00 94.31 71 ALA A CA 1
ATOM 536 C C . ALA A 1 71 ? -1.525 4.721 6.652 1.00 94.31 71 ALA A C 1
ATOM 538 O O . ALA A 1 71 ? -0.773 5.118 5.759 1.00 94.31 71 ALA A O 1
ATOM 539 N N . GLU A 1 72 ? -1.808 3.426 6.805 1.00 95.50 72 GLU A N 1
ATOM 540 C CA . GLU A 1 72 ? -1.302 2.385 5.908 1.00 95.50 72 GLU A CA 1
ATOM 541 C C . GLU A 1 72 ? -1.908 2.507 4.499 1.00 95.50 72 GLU A C 1
ATOM 543 O O . GLU A 1 72 ? -1.174 2.426 3.515 1.00 95.50 72 GLU A O 1
ATOM 548 N N . ILE A 1 73 ? -3.218 2.775 4.379 1.00 96.94 73 ILE A N 1
ATOM 549 C CA . ILE A 1 73 ? -3.858 3.060 3.080 1.00 96.94 73 ILE A CA 1
ATOM 550 C C . ILE A 1 73 ? -3.170 4.250 2.409 1.00 96.94 73 ILE A C 1
ATOM 552 O O . ILE A 1 73 ? -2.765 4.141 1.253 1.00 96.94 73 ILE A O 1
ATOM 556 N N . GLN A 1 74 ? -2.992 5.362 3.132 1.00 95.56 74 GLN A N 1
ATOM 557 C CA . GLN A 1 74 ? -2.320 6.551 2.604 1.00 95.56 74 GLN A CA 1
ATOM 558 C C . GLN A 1 74 ? -0.905 6.221 2.113 1.00 95.56 74 GLN A C 1
ATOM 560 O O . GLN A 1 74 ? -0.551 6.564 0.989 1.00 95.56 74 GLN A O 1
ATOM 565 N N . THR A 1 75 ? -0.122 5.498 2.917 1.00 95.25 75 THR A N 1
ATOM 566 C CA . THR A 1 75 ? 1.247 5.100 2.556 1.00 95.25 75 THR A CA 1
ATOM 567 C C . THR A 1 75 ? 1.268 4.298 1.255 1.00 95.25 75 THR A C 1
ATOM 569 O O . THR A 1 75 ? 2.098 4.554 0.383 1.00 95.25 75 THR A O 1
ATOM 572 N N . LYS A 1 76 ? 0.335 3.352 1.081 1.00 96.50 76 LYS A N 1
ATOM 573 C CA . LYS A 1 76 ? 0.244 2.562 -0.155 1.00 96.50 76 LYS A CA 1
ATOM 574 C C . LYS A 1 76 ? -0.159 3.407 -1.358 1.00 96.50 76 LYS A C 1
ATOM 576 O O . LYS A 1 76 ? 0.413 3.211 -2.425 1.00 96.50 76 LYS A O 1
ATOM 581 N N . LEU A 1 77 ? -1.081 4.358 -1.199 1.00 96.75 77 LEU A N 1
ATOM 582 C CA . LEU A 1 77 ? -1.452 5.293 -2.269 1.00 96.75 77 LEU A CA 1
ATOM 583 C C . LEU A 1 77 ? -0.259 6.155 -2.708 1.00 96.75 77 LEU A C 1
ATOM 585 O O . LEU A 1 77 ? -0.019 6.298 -3.904 1.00 96.75 77 LEU A O 1
ATOM 589 N N . GLU A 1 78 ? 0.544 6.643 -1.762 1.00 95.38 78 GLU A N 1
ATOM 590 C CA . GLU A 1 78 ? 1.772 7.395 -2.059 1.00 95.38 78 GLU A CA 1
ATOM 591 C C . GLU A 1 78 ? 2.827 6.528 -2.773 1.00 95.38 78 GLU A C 1
ATOM 593 O O . GLU A 1 78 ? 3.527 6.995 -3.672 1.00 95.38 78 GLU A O 1
ATOM 598 N N . MET A 1 79 ? 2.950 5.248 -2.405 1.00 96.00 79 MET A N 1
ATOM 599 C CA . MET A 1 79 ? 3.824 4.299 -3.109 1.00 96.00 79 MET A CA 1
ATOM 600 C C . MET A 1 79 ? 3.322 4.006 -4.529 1.00 96.00 79 MET A C 1
ATOM 602 O O . MET A 1 79 ? 4.135 3.919 -5.450 1.00 96.00 79 MET A O 1
ATOM 606 N N . ILE A 1 80 ? 2.001 3.898 -4.720 1.00 96.12 80 ILE A N 1
ATOM 607 C CA . ILE A 1 80 ? 1.378 3.752 -6.042 1.00 96.12 80 ILE A CA 1
ATOM 608 C C . ILE A 1 80 ? 1.735 4.959 -6.912 1.00 96.12 80 ILE A C 1
ATOM 610 O O . ILE A 1 80 ? 2.289 4.776 -7.991 1.00 96.12 80 ILE A O 1
ATOM 614 N N . GLU A 1 81 ? 1.521 6.188 -6.433 1.00 94.38 81 GLU A N 1
ATOM 615 C CA . GLU A 1 81 ? 1.885 7.403 -7.181 1.00 94.38 81 GLU A CA 1
ATOM 616 C C . GLU A 1 81 ? 3.347 7.407 -7.642 1.00 94.38 81 GLU A C 1
ATOM 618 O O . GLU A 1 81 ? 3.644 7.855 -8.748 1.00 94.38 81 GLU A O 1
ATOM 623 N N . ARG A 1 82 ? 4.263 6.861 -6.835 1.00 92.69 82 ARG A N 1
ATOM 624 C CA . ARG A 1 82 ? 5.687 6.774 -7.188 1.00 92.69 82 ARG A CA 1
ATOM 625 C C . ARG A 1 82 ? 6.015 5.713 -8.234 1.00 92.69 82 ARG A C 1
ATOM 627 O O . ARG A 1 82 ? 6.966 5.913 -8.984 1.00 92.69 82 ARG A O 1
ATOM 634 N N . ILE A 1 83 ? 5.297 4.588 -8.266 1.00 94.50 83 ILE A N 1
ATOM 635 C CA . ILE A 1 83 ? 5.570 3.493 -9.216 1.00 94.50 83 ILE A CA 1
ATOM 636 C C . ILE A 1 83 ? 4.812 3.666 -10.539 1.00 94.50 83 ILE A C 1
ATOM 638 O O . ILE A 1 83 ? 5.257 3.149 -11.561 1.00 94.50 83 ILE A O 1
ATOM 642 N N . LEU A 1 84 ? 3.701 4.416 -10.538 1.00 94.00 84 LEU A N 1
ATOM 643 C CA . LEU A 1 84 ? 2.856 4.638 -11.717 1.00 94.00 84 LEU A CA 1
ATOM 644 C C . LEU A 1 84 ? 3.628 5.132 -12.954 1.00 94.00 84 LEU A C 1
ATOM 646 O O . LEU A 1 84 ? 3.379 4.577 -14.024 1.00 94.00 84 LEU A O 1
ATOM 650 N N . PRO A 1 85 ? 4.570 6.096 -12.858 1.00 93.44 85 PRO A N 1
ATOM 651 C CA . PRO A 1 85 ? 5.349 6.522 -14.017 1.00 93.44 85 PRO A CA 1
ATOM 652 C C . PRO A 1 85 ? 6.123 5.378 -14.671 1.00 93.44 85 PRO A C 1
ATOM 654 O O . PRO A 1 85 ? 6.068 5.252 -15.881 1.00 93.44 85 PRO A O 1
ATOM 657 N N . LEU A 1 86 ? 6.760 4.496 -13.892 1.00 93.81 86 LEU A N 1
ATOM 658 C CA . LEU A 1 86 ? 7.478 3.337 -14.435 1.00 93.81 86 LEU A CA 1
ATOM 659 C C . LEU A 1 86 ? 6.512 2.270 -14.979 1.00 93.81 86 LEU A C 1
ATOM 661 O O . LEU A 1 86 ? 6.806 1.613 -15.970 1.00 93.81 86 LEU A O 1
ATOM 665 N N . ALA A 1 87 ? 5.350 2.089 -14.346 1.00 94.12 87 ALA A N 1
ATOM 666 C CA . ALA A 1 87 ? 4.350 1.099 -14.758 1.00 94.12 87 ALA A CA 1
ATOM 667 C C . ALA A 1 87 ? 3.677 1.436 -16.099 1.00 94.12 87 ALA A C 1
ATOM 669 O O . ALA A 1 87 ? 3.235 0.537 -16.820 1.00 94.12 87 ALA A O 1
ATOM 670 N N . PHE A 1 88 ? 3.578 2.727 -16.415 1.00 90.81 88 PHE A N 1
ATOM 671 C CA . PHE A 1 88 ? 2.922 3.249 -17.613 1.00 90.81 88 PHE A CA 1
ATOM 672 C C . PHE A 1 88 ? 3.835 4.163 -18.420 1.00 90.81 88 PHE A C 1
ATOM 674 O O . PHE A 1 88 ? 3.336 4.978 -19.196 1.00 90.81 88 PHE A O 1
ATOM 681 N N . GLU A 1 89 ? 5.150 4.032 -18.243 1.00 78.56 89 GLU A N 1
ATOM 682 C CA . GLU A 1 89 ? 6.123 4.626 -19.146 1.00 78.56 89 GLU A CA 1
ATOM 683 C C . GLU A 1 89 ? 5.777 4.067 -20.523 1.00 78.56 89 GLU A C 1
ATOM 685 O O . GLU A 1 89 ? 5.958 2.881 -20.805 1.00 78.56 89 GLU A O 1
ATOM 690 N N . SER A 1 90 ? 5.138 4.902 -21.343 1.00 57.12 90 SER A N 1
ATOM 691 C CA . SER A 1 90 ? 4.944 4.584 -22.741 1.00 57.12 90 SER A CA 1
ATOM 692 C C . SER A 1 90 ? 6.342 4.372 -23.284 1.00 57.12 90 SER A C 1
ATOM 694 O O . SER A 1 90 ? 7.158 5.293 -23.190 1.00 57.12 90 SER A O 1
ATOM 696 N N . GLU A 1 91 ? 6.621 3.201 -23.859 1.00 53.56 91 GLU A N 1
ATOM 697 C CA . GLU A 1 91 ? 7.618 3.163 -24.922 1.00 53.56 91 GLU A CA 1
ATOM 698 C C . GLU A 1 91 ? 7.287 4.360 -25.820 1.00 53.56 91 GLU A C 1
ATOM 700 O O . GLU A 1 91 ? 6.145 4.482 -26.274 1.00 53.56 91 GLU A O 1
ATOM 705 N N . GLU A 1 92 ? 8.198 5.330 -25.911 1.00 48.31 92 GLU A N 1
ATOM 706 C CA . GLU A 1 92 ? 8.006 6.488 -26.774 1.00 48.31 92 GLU A CA 1
ATOM 707 C C . GLU A 1 92 ? 7.525 5.981 -28.143 1.00 48.31 92 GLU A C 1
ATOM 709 O O . GLU A 1 92 ? 8.132 5.078 -28.724 1.00 48.31 92 GLU A O 1
ATOM 714 N N . ALA A 1 93 ? 6.376 6.502 -28.579 1.00 40.38 93 ALA A N 1
ATOM 715 C CA . ALA A 1 93 ? 5.753 6.200 -29.863 1.00 40.38 93 ALA A CA 1
ATOM 716 C C . ALA A 1 93 ? 6.652 6.564 -31.054 1.00 40.38 93 ALA A C 1
ATOM 718 O O . ALA A 1 93 ? 7.406 7.560 -30.947 1.00 40.38 93 ALA A O 1
#

Sec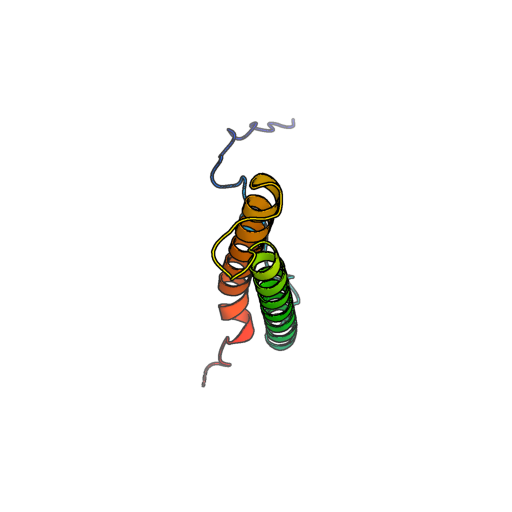ondary structure (DSSP, 8-state):
------PPP-GGG-SGGGG----TT--HHHHHHHHHHHHHHHHHHHHHHHHTEETTTEE-S-HHHHHHHHHHHHHHHHHHHHHHHHHT-----